Protein AF-A0A935JV28-F1 (afdb_monomer)

Radius of gyration: 28.36 Å; Cα contacts (8 Å, |Δi|>4): 33; chains: 1; bounding box: 77×38×74 Å

pLDDT: mean 74.98, std 13.59, range [43.31, 93.5]

Foldseek 3Di:
DDDDDPPPPPPDPDPDVVVLLVVLVVCVVLVPDPVNVVVVVVVVVVLVVCCVVVVVDPVSVCCCVVVVVVVVVVNVVSVVVVVVVVVVVVLVVVLVVLVVPPPNDCLVNPLVPDDPVSNVVVVVVVVVVVVVVVVVVVVPDDPPPDPPPDDD

Solvent-accessible surface area (backbone atoms only — not comparable to full-atom values): 9204 Å² total; per-residue (Å²): 137,82,81,82,78,78,77,80,77,76,80,71,81,74,81,61,68,62,66,60,57,49,49,34,57,46,49,55,57,45,66,72,32,73,69,42,52,53,50,53,52,50,53,52,51,54,53,56,67,47,29,72,81,56,70,67,33,70,70,64,54,45,54,54,55,54,48,51,49,54,52,50,56,52,44,52,56,36,50,50,54,51,50,53,55,51,52,57,54,47,52,58,52,49,39,50,48,48,70,69,41,88,84,58,63,73,79,67,65,49,64,90,77,53,54,73,71,58,52,49,54,51,52,52,54,51,51,54,50,53,51,50,54,53,52,45,47,73,73,68,50,86,85,70,89,65,82,79,75,85,74,131

Secondary structure (DSSP, 8-state):
--PPP------------HHHHHHHHHHHHHHTSHHHHHHHHHHHHHHHHHGGGGTT-HHHHHHHHHHHHHHHHHHHHHHHHHHHHHHHHHHHHHHHHHHHSTT--GGGGGTTTS-HHHHHHHHHHHHHHHHHHHHHHHTT------------

Structure (mmCIF, N/CA/C/O backbone):
data_AF-A0A935JV28-F1
#
_entry.id   AF-A0A935JV28-F1
#
loop_
_atom_site.group_PDB
_atom_site.id
_atom_site.type_symbol
_atom_site.label_atom_id
_atom_site.label_alt_id
_atom_site.label_comp_id
_atom_site.label_asym_id
_atom_site.label_entity_id
_atom_site.label_seq_id
_atom_site.pdbx_PDB_ins_code
_atom_site.Cartn_x
_atom_site.Cartn_y
_atom_site.Cartn_z
_atom_site.occupancy
_atom_site.B_iso_or_equiv
_atom_site.auth_seq_id
_atom_site.auth_comp_id
_atom_site.auth_asym_id
_atom_site.auth_atom_id
_atom_site.pdbx_PDB_model_num
ATOM 1 N N . MET A 1 1 ? -54.498 12.744 20.835 1.00 46.78 1 MET A N 1
ATOM 2 C CA . MET A 1 1 ? -53.100 13.148 21.092 1.00 46.78 1 MET A CA 1
ATOM 3 C C . MET A 1 1 ? -52.239 12.453 20.057 1.00 46.78 1 MET A C 1
ATOM 5 O O . MET A 1 1 ? -52.086 11.243 20.119 1.00 46.78 1 MET A O 1
ATOM 9 N N . THR A 1 2 ? -51.814 13.190 19.036 1.00 50.22 2 THR A N 1
ATOM 10 C CA . THR A 1 2 ? -51.092 12.654 17.875 1.00 50.22 2 THR A CA 1
ATOM 11 C C . THR A 1 2 ? -49.602 12.802 18.148 1.00 50.22 2 THR A C 1
ATOM 13 O O . THR A 1 2 ? -49.123 13.923 18.308 1.00 50.22 2 THR A O 1
ATOM 16 N N . PHE A 1 3 ? -48.884 11.686 18.266 1.00 56.56 3 PHE A N 1
ATOM 17 C CA . PHE A 1 3 ? -47.433 11.695 18.428 1.00 56.56 3 PHE A CA 1
ATOM 18 C C . PHE A 1 3 ? -46.779 12.318 17.182 1.00 56.56 3 PHE A C 1
ATOM 20 O O . PHE A 1 3 ? -47.147 11.945 16.063 1.00 56.56 3 PHE A O 1
ATOM 27 N N . PRO A 1 4 ? -45.840 13.268 17.330 1.00 57.94 4 PRO A N 1
ATOM 28 C CA . PRO A 1 4 ? -45.117 13.811 16.192 1.00 57.94 4 PRO A CA 1
ATOM 29 C C . PRO A 1 4 ? -44.240 12.716 15.573 1.00 57.94 4 PRO A C 1
ATOM 31 O O . PRO A 1 4 ? -43.462 12.056 16.258 1.00 57.94 4 PRO A O 1
ATOM 34 N N . ASN A 1 5 ? -44.402 12.519 14.265 1.00 63.59 5 ASN A N 1
ATOM 35 C CA . ASN A 1 5 ? -43.621 11.600 13.443 1.00 63.59 5 ASN A CA 1
ATOM 36 C C . ASN A 1 5 ? -42.128 11.993 13.514 1.00 63.59 5 ASN A C 1
ATOM 38 O O . ASN A 1 5 ? -41.800 13.110 13.099 1.00 63.59 5 ASN A O 1
ATOM 42 N N . PRO A 1 6 ? -41.224 11.145 14.045 1.00 59.38 6 PRO A N 1
ATOM 43 C CA . PRO A 1 6 ? -39.805 11.457 14.072 1.00 59.38 6 PRO A CA 1
ATOM 44 C C . PRO A 1 6 ? -39.315 11.503 12.628 1.00 59.38 6 PRO A C 1
ATOM 46 O O . PRO A 1 6 ? -39.283 10.498 11.923 1.00 59.38 6 PRO A O 1
ATOM 49 N N . SER A 1 7 ? -38.970 12.708 12.180 1.00 61.81 7 SER A N 1
ATOM 50 C CA . SER A 1 7 ? -38.412 12.980 10.863 1.00 61.81 7 SER A CA 1
ATOM 51 C C . SER A 1 7 ? -37.326 11.960 10.534 1.00 61.81 7 SER A C 1
ATOM 53 O O . SER A 1 7 ? -36.242 11.999 11.124 1.00 61.81 7 SER A O 1
ATOM 55 N N . ALA A 1 8 ? -37.615 11.063 9.591 1.00 58.38 8 ALA A N 1
ATOM 56 C CA . ALA A 1 8 ? -36.621 10.202 8.982 1.00 58.38 8 ALA A CA 1
ATOM 57 C C . ALA A 1 8 ? -35.547 11.118 8.384 1.00 58.38 8 ALA A C 1
ATOM 59 O O . ALA A 1 8 ? -35.760 11.749 7.345 1.00 58.38 8 ALA A O 1
ATOM 60 N N . ARG A 1 9 ? -34.415 11.275 9.083 1.00 60.44 9 ARG A N 1
ATOM 61 C CA . ARG A 1 9 ? -33.261 12.001 8.554 1.00 60.44 9 ARG A CA 1
ATOM 62 C C . ARG A 1 9 ? -32.836 11.263 7.296 1.00 60.44 9 ARG A C 1
ATOM 64 O O . ARG A 1 9 ? -32.241 10.193 7.367 1.00 60.44 9 ARG A O 1
ATOM 71 N N . SER A 1 10 ? -33.154 11.834 6.138 1.00 55.88 10 SER A N 1
ATOM 72 C CA . SER A 1 10 ? -32.601 11.383 4.871 1.00 55.88 10 SER A CA 1
ATOM 73 C C . SER A 1 10 ? -31.089 11.584 4.951 1.00 55.88 10 SER A C 1
ATOM 75 O O . SER A 1 10 ? -30.611 12.717 4.846 1.00 55.88 10 SER A O 1
ATOM 77 N N . ILE A 1 11 ? -30.340 10.509 5.185 1.00 61.16 11 ILE A N 1
ATOM 78 C CA . ILE A 1 11 ? -28.885 10.510 5.058 1.00 61.16 11 ILE A CA 1
ATOM 79 C C . ILE A 1 11 ? -28.614 10.822 3.587 1.00 61.16 11 IL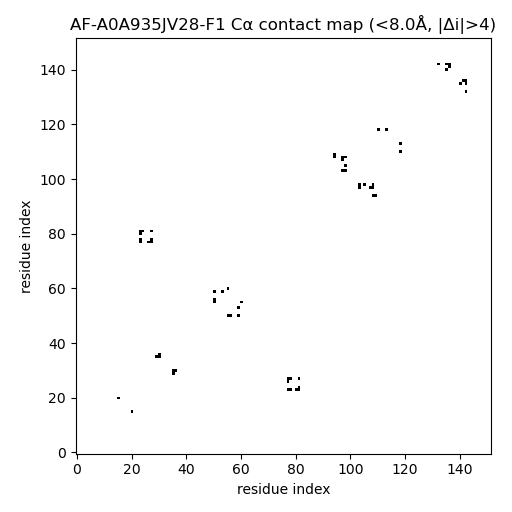E A C 1
ATOM 81 O O . ILE A 1 11 ? -28.775 9.972 2.712 1.00 61.16 11 ILE A O 1
ATOM 85 N N . ARG A 1 12 ? -28.307 12.086 3.283 1.00 58.12 12 ARG A N 1
ATOM 86 C CA . ARG A 1 12 ? -27.914 12.476 1.931 1.00 58.12 12 ARG A CA 1
ATOM 87 C C . ARG A 1 12 ? -26.525 11.888 1.708 1.00 58.12 12 ARG A C 1
ATOM 89 O O . ARG A 1 12 ? -25.619 12.263 2.451 1.00 58.12 12 ARG A O 1
ATOM 96 N N . PRO A 1 13 ? -26.326 10.995 0.724 1.00 57.91 13 PRO A N 1
ATOM 97 C CA . PRO A 1 13 ? -25.000 10.482 0.436 1.00 57.91 13 PRO A CA 1
ATOM 98 C C . PRO A 1 13 ? -24.124 11.666 0.028 1.00 57.91 13 PRO A C 1
ATOM 100 O O . PRO A 1 13 ? -24.348 12.297 -1.010 1.00 57.91 13 PRO A O 1
ATOM 103 N N . THR A 1 14 ? -23.154 12.015 0.870 1.00 57.38 14 THR A N 1
ATOM 104 C CA . THR A 1 14 ? -22.156 13.014 0.514 1.00 57.38 14 THR A CA 1
ATOM 105 C C . THR A 1 14 ? -21.343 12.419 -0.629 1.00 57.38 14 THR A C 1
ATOM 107 O O . THR A 1 14 ? -20.819 11.306 -0.561 1.00 57.38 14 THR A O 1
ATOM 110 N N . LYS A 1 15 ? -21.316 13.129 -1.757 1.00 51.47 15 LYS A N 1
ATOM 111 C CA . LYS A 1 15 ? -20.526 12.758 -2.931 1.00 51.47 15 LYS A CA 1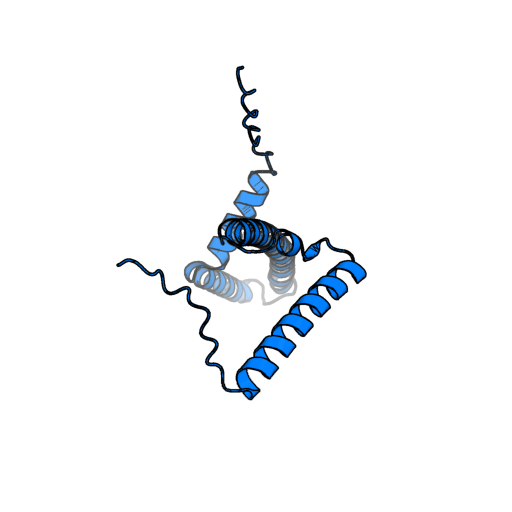
ATOM 112 C C . LYS A 1 15 ? -19.046 12.878 -2.545 1.00 51.47 15 LYS A C 1
ATOM 114 O O . LYS A 1 15 ? -18.418 13.901 -2.803 1.00 51.47 15 LYS A O 1
ATOM 119 N N . SER A 1 16 ? -18.467 11.850 -1.925 1.00 58.88 16 SER A N 1
ATOM 120 C CA . SER A 1 16 ? -17.008 11.718 -1.900 1.00 58.88 16 SER A CA 1
ATOM 121 C C . SER A 1 16 ? -16.535 11.688 -3.359 1.00 58.88 16 SER A C 1
ATOM 123 O O . SER A 1 16 ? -17.276 11.216 -4.229 1.00 58.88 16 SER A O 1
ATOM 125 N N . LYS A 1 17 ? -15.373 12.282 -3.672 1.00 61.06 17 LYS A N 1
ATOM 126 C CA . LYS A 1 17 ? -14.846 12.404 -5.047 1.00 61.06 17 LYS A CA 1
ATOM 127 C C . LYS A 1 17 ? -14.825 11.021 -5.718 1.00 61.06 17 LYS A C 1
ATOM 129 O O . LYS A 1 17 ? -13.877 10.253 -5.582 1.00 61.06 17 LYS A O 1
ATOM 134 N N . SER A 1 18 ? -15.905 10.715 -6.441 1.00 65.94 18 SER A N 1
ATOM 135 C CA . SER A 1 18 ? -16.293 9.357 -6.849 1.00 65.94 18 SER A CA 1
ATOM 136 C C . SER A 1 18 ? -15.224 8.661 -7.687 1.00 65.94 18 SER A C 1
ATOM 138 O O . SER A 1 18 ? -15.072 7.443 -7.616 1.00 65.94 18 SER A O 1
ATOM 140 N N . TRP A 1 19 ? -14.453 9.438 -8.446 1.00 76.81 19 TRP A N 1
ATOM 141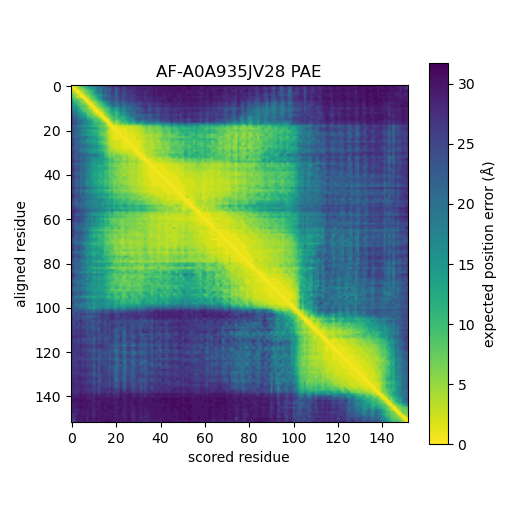 C CA . TRP A 1 19 ? -13.411 8.932 -9.327 1.00 76.81 19 TRP A CA 1
ATOM 142 C C . TRP A 1 19 ? -12.196 8.395 -8.558 1.00 76.81 19 TRP A C 1
ATOM 144 O O . TRP A 1 19 ? -11.722 7.314 -8.890 1.00 76.81 19 TRP A O 1
ATOM 154 N N . PHE A 1 20 ? -11.736 9.088 -7.509 1.00 74.25 20 PHE A N 1
ATOM 155 C CA . PHE A 1 20 ? -10.561 8.675 -6.735 1.00 74.25 20 PHE A CA 1
ATOM 156 C C . PHE A 1 20 ? -10.861 7.404 -5.944 1.00 74.25 20 PHE A C 1
ATOM 158 O O . PHE A 1 20 ? -10.105 6.443 -6.002 1.00 74.25 20 PHE A O 1
ATOM 165 N N . ASN A 1 21 ? -12.029 7.353 -5.299 1.00 72.81 21 ASN A N 1
ATOM 166 C CA . ASN A 1 21 ? -12.464 6.168 -4.563 1.00 72.81 21 ASN A CA 1
ATOM 167 C C . ASN A 1 21 ? -12.677 4.962 -5.503 1.00 72.81 21 ASN A C 1
ATOM 169 O O . ASN A 1 21 ? -12.282 3.839 -5.195 1.00 72.81 21 ASN A O 1
ATOM 173 N N . ARG A 1 22 ? -13.241 5.185 -6.702 1.00 75.50 22 ARG A N 1
ATOM 174 C CA . ARG A 1 22 ? -13.354 4.139 -7.735 1.00 75.50 22 ARG A CA 1
ATOM 175 C C . ARG A 1 22 ? -11.994 3.652 -8.222 1.00 75.50 22 ARG A C 1
ATOM 177 O O . ARG A 1 22 ? -11.828 2.444 -8.367 1.00 75.50 22 ARG A O 1
ATOM 184 N N . LEU A 1 23 ? -11.052 4.564 -8.461 1.00 77.50 23 LEU A N 1
ATOM 185 C CA . LEU A 1 23 ? -9.694 4.230 -8.879 1.00 77.50 23 LEU A CA 1
ATOM 186 C C . LEU A 1 23 ? -8.979 3.435 -7.787 1.00 77.50 23 LEU A C 1
ATOM 188 O O . LEU A 1 23 ? -8.495 2.351 -8.074 1.00 77.50 23 LEU A O 1
ATOM 192 N N . ALA A 1 24 ? -9.002 3.896 -6.535 1.00 75.00 24 ALA A N 1
ATOM 193 C CA . ALA A 1 24 ? -8.393 3.196 -5.407 1.00 75.00 24 ALA A CA 1
ATOM 194 C C . ALA A 1 24 ? -8.956 1.781 -5.230 1.00 75.00 24 ALA A C 1
ATOM 196 O O . ALA A 1 24 ? -8.198 0.815 -5.214 1.00 75.00 24 ALA A O 1
ATOM 197 N N . LYS A 1 25 ? -10.287 1.627 -5.225 1.00 75.19 25 LYS A N 1
ATOM 198 C CA . LYS A 1 25 ? -10.940 0.309 -5.132 1.00 75.19 25 LYS A CA 1
ATOM 199 C C . LYS A 1 25 ? -10.683 -0.581 -6.345 1.00 75.19 25 LYS A C 1
ATOM 201 O O . LYS A 1 25 ? -10.716 -1.806 -6.231 1.00 75.19 25 LYS A O 1
ATOM 206 N N . TRP A 1 26 ? -10.506 -0.011 -7.534 1.00 78.62 26 TRP A N 1
ATOM 207 C CA . TRP A 1 26 ? -10.143 -0.782 -8.720 1.00 78.62 26 TRP A CA 1
ATOM 208 C C . TRP A 1 26 ? -8.685 -1.232 -8.646 1.00 78.62 26 TRP A C 1
ATOM 210 O O . TRP A 1 26 ? -8.431 -2.424 -8.778 1.00 78.62 26 TRP A O 1
ATOM 220 N N . THR A 1 27 ? -7.759 -0.328 -8.327 1.00 75.94 27 THR A N 1
ATOM 221 C CA . THR A 1 27 ? -6.334 -0.635 -8.182 1.00 75.94 27 THR A CA 1
ATOM 222 C C . THR A 1 27 ? -6.085 -1.646 -7.070 1.00 75.94 27 THR A C 1
ATOM 224 O O . THR A 1 27 ? -5.386 -2.619 -7.315 1.00 75.94 27 THR A O 1
ATOM 227 N N . ALA A 1 28 ? -6.713 -1.505 -5.899 1.00 74.44 28 ALA A N 1
ATOM 228 C CA . ALA A 1 28 ? -6.590 -2.475 -4.808 1.00 74.44 28 ALA A CA 1
ATOM 229 C C . ALA A 1 28 ? -7.076 -3.874 -5.231 1.00 74.44 28 ALA A C 1
ATOM 231 O O . ALA A 1 28 ? -6.398 -4.875 -5.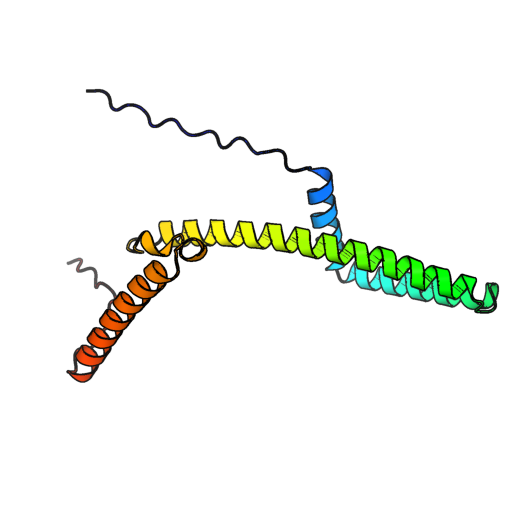004 1.00 74.44 28 ALA A O 1
ATOM 232 N N . ARG A 1 29 ? -8.218 -3.949 -5.931 1.00 76.06 29 ARG A N 1
ATOM 233 C CA . ARG A 1 29 ? -8.750 -5.219 -6.450 1.00 76.06 29 ARG A CA 1
ATOM 234 C C . ARG A 1 29 ? -7.893 -5.822 -7.552 1.00 76.06 29 ARG A C 1
ATOM 236 O O . ARG A 1 29 ? -7.808 -7.040 -7.634 1.00 76.06 29 ARG A O 1
ATOM 243 N N . VAL A 1 30 ? -7.317 -5.009 -8.433 1.00 77.50 30 VAL A N 1
ATOM 244 C CA . VAL A 1 30 ? -6.444 -5.501 -9.503 1.00 77.50 30 VAL A CA 1
ATOM 245 C C . VAL A 1 30 ? -5.120 -5.967 -8.911 1.00 77.50 30 VAL A C 1
ATOM 247 O O . VAL A 1 30 ? -4.726 -7.094 -9.180 1.00 77.50 30 VAL A O 1
ATOM 250 N N . ALA A 1 31 ? -4.491 -5.168 -8.049 1.00 76.94 31 ALA A N 1
ATOM 251 C CA . ALA A 1 31 ? -3.212 -5.487 -7.421 1.00 76.94 31 ALA A CA 1
ATOM 252 C C . ALA A 1 31 ? -3.255 -6.769 -6.571 1.00 76.94 31 ALA A C 1
ATOM 254 O O . ALA A 1 31 ? -2.277 -7.506 -6.545 1.00 76.94 31 ALA A O 1
ATOM 255 N N . GLY A 1 32 ? -4.390 -7.077 -5.931 1.00 71.38 32 GLY A N 1
ATOM 256 C CA . GLY A 1 32 ? -4.562 -8.309 -5.151 1.00 71.38 32 GLY A CA 1
ATOM 257 C C . GLY A 1 32 ? -4.811 -9.587 -5.967 1.00 71.38 32 GLY A C 1
ATOM 258 O O . GLY A 1 32 ? -4.903 -10.665 -5.385 1.00 71.38 32 GLY A O 1
ATOM 259 N N . ARG A 1 33 ? -4.964 -9.514 -7.300 1.00 82.69 33 ARG A N 1
ATOM 260 C CA . ARG A 1 33 ? -5.282 -10.692 -8.132 1.00 82.69 33 ARG A CA 1
ATOM 261 C C . ARG A 1 33 ? -4.016 -11.420 -8.600 1.00 82.69 33 ARG A C 1
ATOM 263 O O . ARG A 1 33 ? -3.112 -10.765 -9.117 1.00 82.69 33 ARG A O 1
ATOM 270 N N . PRO A 1 34 ? -3.997 -12.769 -8.606 1.00 78.38 34 PRO A N 1
ATOM 271 C CA . PRO A 1 34 ? -2.884 -13.551 -9.163 1.00 78.38 34 PRO A CA 1
ATOM 272 C C . PRO A 1 34 ? -2.536 -13.191 -10.618 1.00 78.38 34 PRO A C 1
ATOM 274 O O . PRO A 1 34 ? -1.374 -13.201 -11.014 1.00 78.38 34 PRO A O 1
ATOM 277 N N . SER A 1 35 ? -3.534 -12.799 -11.416 1.00 80.12 35 SER A N 1
ATOM 278 C CA . SER A 1 35 ? -3.333 -12.346 -12.798 1.00 80.12 35 SER A CA 1
ATOM 279 C C . SER A 1 35 ? -2.519 -11.050 -12.904 1.00 80.12 35 SER A C 1
ATOM 281 O O . SER A 1 35 ? -1.803 -10.864 -13.883 1.00 80.12 35 SER A O 1
ATOM 283 N N . ALA A 1 36 ? -2.610 -10.151 -11.918 1.00 84.69 36 ALA A N 1
ATOM 284 C CA . ALA A 1 36 ? -1.827 -8.917 -11.905 1.00 84.69 36 ALA A CA 1
ATOM 285 C C . ALA A 1 36 ? -0.357 -9.179 -11.568 1.00 84.69 36 ALA A C 1
ATOM 287 O O . ALA A 1 36 ? 0.517 -8.547 -12.153 1.00 84.69 36 ALA A O 1
ATOM 288 N N . PHE A 1 37 ? -0.080 -10.162 -10.706 1.00 82.56 37 PHE A N 1
ATOM 289 C CA . PHE A 1 37 ? 1.283 -10.635 -10.473 1.00 82.56 37 PHE A CA 1
ATOM 290 C C . PHE A 1 37 ? 1.903 -11.191 -11.762 1.00 82.56 37 PHE A C 1
ATOM 292 O O . PHE A 1 37 ? 3.005 -10.798 -12.134 1.00 82.56 37 PHE A O 1
ATOM 299 N N . GLY A 1 38 ? 1.162 -12.027 -12.499 1.00 89.75 38 GLY A N 1
ATOM 300 C CA . GLY A 1 38 ? 1.610 -12.530 -13.803 1.00 89.75 38 GLY A CA 1
ATOM 301 C C . GLY A 1 38 ? 1.913 -11.410 -14.806 1.00 89.75 38 GLY A C 1
ATOM 302 O O . GLY A 1 38 ? 2.945 -11.443 -15.474 1.00 89.75 38 GLY A O 1
ATOM 303 N N . LEU A 1 39 ? 1.062 -10.379 -14.867 1.00 88.19 39 LEU A N 1
ATOM 304 C CA . LEU A 1 39 ? 1.300 -9.195 -15.697 1.00 88.19 39 LEU A CA 1
ATOM 305 C C . LEU A 1 39 ? 2.557 -8.423 -15.260 1.00 88.19 39 LEU A C 1
ATOM 307 O O . LEU A 1 39 ? 3.344 -8.024 -16.112 1.00 88.19 39 LEU A O 1
ATOM 311 N N . ALA A 1 40 ? 2.772 -8.239 -13.954 1.00 86.81 40 ALA A N 1
ATOM 312 C CA . ALA A 1 40 ? 3.956 -7.561 -13.429 1.00 86.81 40 ALA A CA 1
ATOM 313 C C . ALA A 1 40 ? 5.248 -8.311 -13.792 1.00 86.81 40 ALA A C 1
ATOM 315 O O . ALA A 1 40 ? 6.208 -7.700 -14.259 1.00 86.81 40 ALA A O 1
ATOM 316 N N . VAL A 1 41 ? 5.250 -9.642 -13.664 1.00 91.62 41 VAL A N 1
ATOM 317 C CA . VAL A 1 41 ? 6.375 -10.488 -14.091 1.00 91.62 41 VAL A CA 1
ATOM 318 C C . VAL A 1 41 ? 6.613 -10.359 -15.595 1.00 91.62 41 VAL A C 1
ATOM 320 O O . VAL A 1 41 ? 7.753 -10.177 -16.014 1.00 91.62 41 VAL A O 1
ATOM 323 N N . ALA A 1 42 ? 5.559 -10.384 -16.415 1.00 92.75 42 ALA A N 1
ATOM 324 C CA . ALA A 1 42 ? 5.690 -10.201 -17.860 1.00 92.75 42 ALA A CA 1
ATOM 325 C C . ALA A 1 42 ? 6.302 -8.836 -18.223 1.00 92.75 42 ALA A C 1
ATOM 327 O O . ALA A 1 42 ? 7.176 -8.770 -19.084 1.00 92.75 42 ALA A O 1
ATOM 328 N N . VAL A 1 43 ? 5.905 -7.759 -17.536 1.00 91.12 43 VAL A N 1
ATOM 329 C CA . VAL A 1 43 ? 6.497 -6.422 -17.715 1.00 91.12 43 VAL A CA 1
ATOM 330 C C . VAL A 1 43 ? 7.991 -6.425 -17.379 1.00 91.12 43 VAL A C 1
ATOM 332 O O . VAL A 1 43 ? 8.784 -5.880 -18.147 1.00 91.12 43 VAL A O 1
ATOM 335 N N . ILE A 1 44 ? 8.392 -7.078 -16.283 1.00 91.69 44 ILE A N 1
ATOM 336 C CA . ILE A 1 44 ? 9.807 -7.216 -15.902 1.00 91.69 44 ILE A CA 1
ATOM 337 C C . ILE A 1 44 ? 10.584 -7.990 -16.973 1.00 91.69 44 ILE A C 1
ATOM 339 O O . ILE A 1 44 ? 11.665 -7.563 -17.368 1.00 91.69 44 ILE A O 1
ATOM 343 N N . LEU A 1 45 ? 10.031 -9.091 -17.491 1.00 93.50 45 LEU A N 1
ATOM 344 C CA . LEU A 1 45 ? 10.671 -9.879 -18.549 1.00 93.50 45 LEU A CA 1
ATOM 345 C C . LEU A 1 45 ? 10.854 -9.067 -19.836 1.00 93.50 45 LEU A C 1
ATOM 347 O O . LEU A 1 45 ? 11.939 -9.077 -20.412 1.00 93.50 45 LEU A O 1
ATOM 351 N N . VAL A 1 46 ? 9.831 -8.316 -20.258 1.00 92.69 46 VAL A N 1
ATOM 352 C CA . VAL A 1 46 ? 9.924 -7.422 -21.425 1.00 92.69 46 VAL A CA 1
ATOM 353 C C . VAL A 1 46 ? 11.009 -6.366 -21.216 1.00 92.69 46 VAL A C 1
ATOM 355 O O . VAL A 1 46 ? 11.798 -6.118 -22.125 1.00 92.69 46 VAL A O 1
ATOM 358 N N . TRP A 1 47 ? 11.095 -5.778 -20.022 1.00 91.56 47 TRP A N 1
ATOM 359 C CA . TRP A 1 47 ? 12.142 -4.810 -19.694 1.00 91.56 47 TRP A CA 1
ATOM 360 C C . TRP A 1 47 ? 13.553 -5.429 -19.703 1.00 91.56 47 TRP A C 1
ATOM 362 O O . TRP A 1 47 ? 14.492 -4.811 -20.203 1.00 91.56 47 TRP A O 1
ATOM 372 N N . ILE A 1 48 ? 13.720 -6.671 -19.237 1.00 91.62 48 ILE A N 1
ATOM 373 C CA . ILE A 1 48 ? 14.997 -7.398 -19.351 1.00 91.62 48 ILE A CA 1
ATOM 374 C C . ILE A 1 48 ? 15.360 -7.614 -20.824 1.00 91.62 48 ILE A C 1
ATOM 376 O O . ILE A 1 48 ? 16.499 -7.368 -21.218 1.00 91.62 48 ILE A O 1
ATOM 380 N N . CYS A 1 49 ? 14.396 -8.020 -21.656 1.00 92.62 49 CYS A N 1
ATOM 381 C CA . CYS A 1 49 ? 14.612 -8.234 -23.087 1.00 92.62 49 CYS A CA 1
ATOM 382 C C . CYS A 1 49 ? 14.971 -6.950 -23.849 1.00 92.62 49 CYS A C 1
ATOM 384 O O . CYS A 1 49 ? 15.650 -7.037 -24.871 1.00 92.62 49 CYS A O 1
ATOM 386 N N . THR A 1 50 ? 14.557 -5.768 -23.379 1.00 89.19 50 THR A N 1
ATOM 3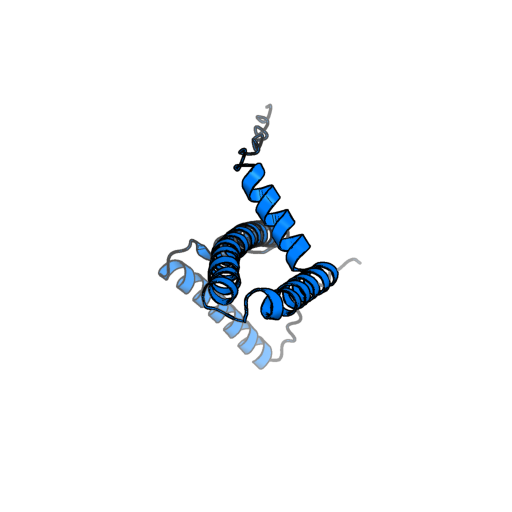87 C CA . THR A 1 50 ? 14.990 -4.494 -23.975 1.00 89.19 50 THR A CA 1
ATOM 388 C C . THR A 1 50 ? 16.406 -4.094 -23.551 1.00 89.19 50 THR A C 1
ATOM 390 O O . THR A 1 50 ? 17.058 -3.360 -24.288 1.00 89.19 50 THR A O 1
ATOM 393 N N . GLY A 1 51 ? 16.938 -4.626 -22.445 1.00 89.00 51 GLY A N 1
ATOM 394 C CA . GLY A 1 51 ? 18.285 -4.325 -21.935 1.00 89.00 51 GLY A CA 1
ATOM 395 C C . GLY A 1 51 ? 19.423 -4.469 -22.955 1.00 89.00 51 GLY A C 1
ATOM 396 O O . GLY A 1 51 ? 20.184 -3.513 -23.124 1.00 89.00 51 GLY A O 1
ATOM 397 N N . PRO A 1 52 ? 19.519 -5.587 -23.703 1.00 89.56 52 PRO A N 1
ATOM 398 C CA . PRO A 1 52 ? 20.524 -5.775 -24.749 1.00 89.56 52 PRO A CA 1
ATOM 399 C C . PRO A 1 52 ? 20.487 -4.718 -25.861 1.00 89.56 52 PRO A C 1
ATOM 401 O O . PRO A 1 52 ? 21.539 -4.332 -26.361 1.00 89.56 52 PRO A O 1
ATOM 404 N N . PHE A 1 53 ? 19.304 -4.208 -26.224 1.00 88.06 53 PHE A N 1
ATOM 405 C CA . PHE A 1 53 ? 19.168 -3.169 -27.256 1.00 88.06 53 PHE A CA 1
ATOM 406 C C . PHE A 1 53 ? 19.695 -1.805 -26.794 1.00 88.06 53 PHE A C 1
ATOM 408 O O . PHE A 1 53 ? 20.139 -1.009 -27.616 1.00 88.06 53 PHE A O 1
ATOM 415 N N . PHE A 1 54 ? 19.666 -1.545 -25.485 1.00 83.12 54 PHE A N 1
ATOM 416 C CA . PHE A 1 54 ? 20.151 -0.308 -24.865 1.00 83.12 54 PHE A CA 1
ATOM 417 C C . PHE A 1 54 ? 21.515 -0.477 -24.173 1.00 83.12 54 PHE A C 1
ATOM 419 O O . PHE A 1 54 ? 21.946 0.407 -23.432 1.00 83.12 54 PHE A O 1
ATOM 426 N N . GLY A 1 55 ? 22.189 -1.615 -24.378 1.00 85.56 55 GLY A N 1
ATOM 427 C CA . GLY A 1 55 ? 23.504 -1.899 -23.798 1.00 85.56 55 GLY A CA 1
ATOM 428 C C . GLY A 1 55 ? 23.534 -1.890 -22.267 1.00 85.56 55 GLY A C 1
ATOM 429 O O . GLY A 1 55 ? 24.580 -1.606 -21.694 1.00 85.56 55 GLY A O 1
ATOM 430 N N . PHE A 1 56 ? 22.398 -2.150 -21.604 1.00 83.94 56 PHE A N 1
ATOM 431 C CA . PHE A 1 56 ? 22.246 -2.060 -20.142 1.00 83.94 56 PHE A CA 1
ATOM 432 C C . PHE A 1 56 ? 22.675 -0.705 -19.533 1.00 83.94 56 PHE A C 1
ATOM 434 O O . PHE A 1 56 ? 23.055 -0.639 -18.362 1.00 83.94 56 PHE A O 1
ATOM 441 N N . GLY A 1 57 ? 22.605 0.379 -20.315 1.00 87.81 57 GLY A N 1
ATOM 442 C CA . GLY A 1 57 ? 23.059 1.708 -19.902 1.00 87.81 57 GLY A CA 1
ATOM 443 C C . GLY A 1 57 ? 22.156 2.413 -18.883 1.00 87.81 57 GLY A C 1
ATOM 444 O O . GLY A 1 57 ? 21.051 1.963 -18.565 1.00 87.81 57 GLY A O 1
ATOM 445 N N . ASP A 1 58 ? 22.609 3.576 -18.415 1.00 90.44 58 ASP A N 1
ATOM 446 C CA . ASP A 1 58 ? 21.970 4.335 -17.330 1.00 90.44 58 ASP A CA 1
ATOM 447 C C . ASP A 1 58 ? 20.502 4.681 -17.611 1.00 90.44 58 ASP A C 1
ATOM 449 O O . ASP A 1 58 ? 19.663 4.589 -16.720 1.00 90.44 58 ASP A O 1
ATOM 453 N N . THR A 1 59 ? 20.145 5.010 -18.856 1.00 87.44 59 THR A N 1
A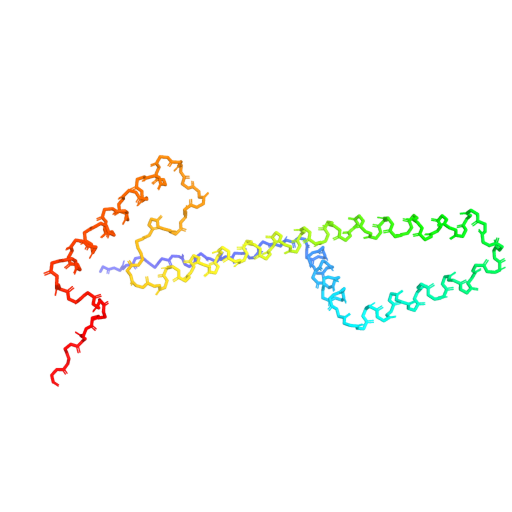TOM 454 C CA . THR A 1 59 ? 18.752 5.306 -19.238 1.00 87.44 59 THR A CA 1
ATOM 455 C C . THR A 1 59 ? 17.834 4.093 -19.075 1.00 87.44 59 THR A C 1
ATOM 457 O O . THR A 1 59 ? 16.692 4.239 -18.644 1.00 87.44 59 THR A O 1
ATOM 460 N N . TRP A 1 60 ? 18.321 2.887 -19.377 1.00 90.69 60 TRP A N 1
ATOM 461 C CA . TRP A 1 60 ? 17.539 1.655 -19.256 1.00 90.69 60 TRP A CA 1
ATOM 462 C C . TRP A 1 60 ? 17.249 1.310 -17.786 1.00 90.69 60 TRP A C 1
ATOM 464 O O . TRP A 1 60 ? 16.120 0.938 -17.449 1.00 90.69 60 TRP A O 1
ATOM 474 N N . GLN A 1 61 ? 18.231 1.518 -16.903 1.00 89.94 61 GLN A N 1
ATOM 475 C CA . GLN A 1 61 ? 18.071 1.359 -15.453 1.00 89.94 61 GLN A CA 1
ATOM 476 C C . GLN A 1 61 ? 17.202 2.471 -14.846 1.00 89.94 61 GLN A C 1
ATOM 478 O O . GLN A 1 61 ? 16.342 2.206 -14.004 1.00 89.94 61 GLN A O 1
ATOM 483 N N . LEU A 1 62 ? 17.385 3.715 -15.299 1.00 90.00 62 LEU A N 1
ATOM 484 C CA . LEU A 1 62 ? 16.633 4.877 -14.827 1.00 90.00 62 LEU A CA 1
ATOM 485 C C . LEU A 1 62 ? 15.131 4.693 -15.048 1.00 90.00 62 LEU A C 1
ATOM 487 O O . LEU A 1 62 ? 14.348 4.947 -14.138 1.00 90.00 62 LEU A O 1
ATOM 491 N N . VAL A 1 63 ? 14.721 4.199 -16.219 1.00 88.50 63 VAL A N 1
ATOM 492 C CA . VAL A 1 63 ? 13.300 4.009 -16.545 1.00 88.50 63 VAL A CA 1
ATOM 493 C C . VAL A 1 63 ? 12.600 3.102 -15.531 1.00 88.50 63 VAL A C 1
ATOM 495 O O . VAL A 1 63 ? 11.520 3.459 -15.053 1.00 88.50 63 VAL A O 1
ATOM 498 N N . ILE A 1 64 ? 13.201 1.968 -15.149 1.00 89.38 64 ILE A N 1
ATOM 499 C CA . ILE A 1 64 ? 12.552 1.066 -14.188 1.00 89.38 64 ILE A CA 1
ATOM 500 C C . ILE A 1 64 ? 12.618 1.597 -12.758 1.00 89.38 64 ILE A C 1
ATOM 502 O O . ILE A 1 64 ? 11.630 1.482 -12.031 1.00 89.38 64 ILE A O 1
ATOM 506 N N . ASN A 1 65 ? 13.732 2.221 -12.365 1.00 90.25 65 ASN A N 1
ATOM 507 C CA . ASN A 1 65 ? 13.884 2.781 -11.024 1.00 90.25 65 ASN A CA 1
ATOM 508 C C . ASN A 1 65 ? 12.909 3.940 -10.803 1.00 90.25 65 ASN A C 1
ATOM 510 O O . ASN A 1 65 ? 12.161 3.951 -9.823 1.00 90.25 65 ASN A O 1
ATOM 514 N N . THR A 1 66 ? 12.856 4.891 -11.736 1.00 92.69 66 THR A N 1
ATOM 515 C CA . THR A 1 66 ? 11.946 6.038 -11.665 1.00 92.69 66 THR A CA 1
ATOM 516 C C . THR A 1 66 ? 10.490 5.591 -11.782 1.00 92.69 66 THR A C 1
ATOM 518 O O . THR A 1 66 ? 9.658 6.015 -10.980 1.00 92.69 66 THR A O 1
ATOM 521 N N . GLY A 1 67 ? 10.175 4.690 -12.719 1.00 90.31 67 GLY A N 1
ATOM 522 C CA . GLY A 1 67 ? 8.818 4.173 -12.901 1.00 90.31 67 GLY A CA 1
ATOM 523 C C . GLY A 1 67 ? 8.300 3.438 -11.664 1.00 90.31 67 GLY A C 1
ATOM 524 O O . GLY A 1 67 ? 7.221 3.752 -11.159 1.00 90.31 67 GLY A O 1
ATOM 525 N N . THR A 1 68 ? 9.094 2.515 -11.121 1.00 90.69 68 THR A N 1
ATOM 526 C CA . THR A 1 68 ? 8.716 1.743 -9.928 1.00 90.69 68 THR A CA 1
ATOM 527 C C . THR A 1 68 ? 8.591 2.636 -8.701 1.00 90.69 68 THR A C 1
ATOM 529 O O . THR A 1 68 ? 7.682 2.433 -7.899 1.00 90.69 68 THR A O 1
ATOM 532 N N . THR A 1 69 ? 9.433 3.665 -8.571 1.00 92.12 69 THR A N 1
ATOM 533 C CA . THR A 1 69 ? 9.340 4.635 -7.469 1.00 92.12 69 THR A CA 1
ATOM 534 C C . THR A 1 69 ? 8.026 5.412 -7.522 1.00 92.12 69 THR A C 1
ATOM 536 O O . THR A 1 69 ? 7.329 5.496 -6.513 1.00 92.12 69 THR A O 1
ATOM 539 N N . ILE A 1 70 ? 7.634 5.922 -8.697 1.00 91.38 70 ILE A N 1
ATOM 540 C CA . ILE A 1 70 ? 6.353 6.628 -8.875 1.00 91.38 70 ILE A CA 1
ATOM 541 C C . ILE A 1 70 ? 5.178 5.695 -8.565 1.00 91.38 70 ILE A C 1
ATOM 543 O O . ILE A 1 70 ? 4.279 6.068 -7.812 1.00 91.38 70 ILE A O 1
ATOM 547 N N . VAL A 1 71 ? 5.186 4.474 -9.112 1.00 87.69 71 VAL A N 1
ATOM 548 C CA . VAL A 1 71 ? 4.120 3.489 -8.872 1.00 87.69 71 VAL A CA 1
ATOM 549 C C . VAL A 1 71 ? 4.029 3.137 -7.392 1.00 87.69 71 VAL A C 1
ATOM 551 O O . VAL A 1 71 ? 2.934 3.143 -6.842 1.00 87.69 71 VAL A O 1
ATOM 554 N N . THR A 1 72 ? 5.160 2.887 -6.733 1.00 90.25 72 THR A N 1
ATOM 555 C CA . THR A 1 72 ? 5.215 2.585 -5.297 1.00 90.25 72 THR A CA 1
ATOM 556 C C . THR A 1 72 ? 4.684 3.750 -4.469 1.00 90.25 72 THR A C 1
ATOM 558 O O . THR A 1 72 ? 3.848 3.540 -3.594 1.00 90.25 72 THR A O 1
ATOM 561 N N . PHE A 1 73 ? 5.102 4.982 -4.767 1.00 90.06 73 PHE A N 1
ATOM 562 C CA . PHE A 1 73 ? 4.616 6.172 -4.072 1.00 90.06 73 PHE A CA 1
ATOM 563 C C . PHE A 1 73 ? 3.094 6.301 -4.194 1.00 90.06 73 PHE A C 1
ATOM 565 O O . PHE A 1 73 ? 2.400 6.427 -3.188 1.00 90.06 73 PHE A O 1
ATOM 572 N N . LEU A 1 74 ? 2.553 6.172 -5.410 1.00 86.06 74 LEU A N 1
ATOM 573 C CA . LEU A 1 74 ? 1.107 6.173 -5.636 1.00 86.06 74 LEU A CA 1
ATOM 574 C C . LEU A 1 74 ? 0.412 5.013 -4.912 1.00 86.06 74 LEU A C 1
ATOM 576 O O . LEU A 1 74 ? -0.639 5.213 -4.308 1.00 86.06 74 LEU A O 1
ATOM 580 N N . MET A 1 75 ? 0.997 3.816 -4.936 1.00 85.19 75 MET A N 1
ATOM 581 C CA . MET A 1 75 ? 0.465 2.630 -4.269 1.00 85.19 75 MET A CA 1
ATOM 582 C C . MET A 1 75 ? 0.325 2.855 -2.762 1.00 85.19 75 MET A C 1
ATOM 584 O O . MET A 1 75 ? -0.709 2.500 -2.207 1.00 85.19 75 MET A O 1
ATOM 588 N N . VAL A 1 76 ? 1.302 3.496 -2.112 1.00 87.75 76 VAL A N 1
ATOM 589 C CA . VAL A 1 76 ? 1.229 3.845 -0.683 1.00 87.75 76 VAL A CA 1
ATOM 590 C C . VAL A 1 76 ? 0.007 4.723 -0.399 1.00 87.75 76 VAL A C 1
ATOM 592 O O . VAL A 1 76 ? -0.778 4.387 0.485 1.00 87.75 76 VAL A O 1
ATOM 595 N N . PHE A 1 77 ? -0.233 5.778 -1.185 1.00 82.94 77 PHE A N 1
ATOM 596 C CA . PHE A 1 77 ? -1.440 6.607 -1.031 1.00 82.94 77 PHE A CA 1
ATOM 597 C C . PHE A 1 77 ? -2.734 5.829 -1.284 1.00 82.94 77 PHE A C 1
ATOM 599 O O . PHE A 1 77 ? -3.725 6.022 -0.579 1.00 82.94 77 PHE A O 1
ATOM 606 N N . LEU A 1 78 ? -2.751 4.948 -2.288 1.00 79.44 78 LEU A N 1
ATOM 607 C CA . LEU A 1 78 ? -3.930 4.140 -2.604 1.00 79.44 78 LEU A CA 1
ATOM 608 C C . LEU A 1 78 ? -4.239 3.118 -1.506 1.00 79.44 78 LEU A C 1
ATOM 610 O O . LEU A 1 78 ? -5.410 2.930 -1.164 1.00 79.44 78 LEU A O 1
ATOM 614 N N . ILE A 1 79 ? -3.207 2.490 -0.941 1.00 82.50 79 ILE A N 1
ATOM 615 C CA . ILE A 1 79 ? -3.318 1.590 0.206 1.00 82.50 79 ILE A CA 1
ATOM 616 C C . ILE A 1 79 ? -3.849 2.370 1.407 1.00 82.50 79 ILE A C 1
ATOM 618 O O . ILE A 1 79 ? -4.861 1.962 1.963 1.00 82.50 79 ILE A O 1
ATOM 622 N N . GLN A 1 80 ? -3.251 3.516 1.747 1.00 77.12 80 GLN A N 1
ATOM 623 C CA . GLN A 1 80 ? -3.696 4.348 2.870 1.00 77.12 80 GLN A CA 1
ATOM 624 C C . GLN A 1 80 ? -5.153 4.801 2.715 1.00 77.12 80 GLN A C 1
ATOM 626 O O . GLN A 1 80 ? -5.926 4.702 3.661 1.00 77.12 80 GLN A O 1
ATOM 631 N N . ASN A 1 81 ? -5.576 5.227 1.519 1.00 76.62 81 ASN A N 1
ATOM 632 C CA . ASN A 1 81 ? -6.971 5.607 1.282 1.00 76.62 81 ASN A CA 1
ATOM 633 C C . ASN A 1 81 ? -7.934 4.418 1.414 1.00 76.62 81 ASN A C 1
ATOM 635 O O . ASN A 1 81 ? -9.041 4.574 1.925 1.00 76.62 81 ASN A O 1
ATOM 639 N N . THR A 1 82 ? -7.542 3.244 0.915 1.00 74.12 82 THR A N 1
ATOM 640 C CA . THR A 1 82 ? -8.377 2.038 1.021 1.00 74.12 82 THR A CA 1
ATOM 641 C C . THR A 1 82 ? -8.482 1.594 2.478 1.00 74.12 82 THR A C 1
ATOM 643 O O . THR A 1 82 ? -9.586 1.355 2.952 1.00 74.12 82 THR A O 1
ATOM 646 N N . GLN A 1 83 ? -7.362 1.596 3.206 1.00 77.00 83 GLN A N 1
ATOM 647 C CA . GLN A 1 83 ? -7.317 1.284 4.633 1.00 77.00 83 GLN A CA 1
ATOM 648 C C . GLN A 1 83 ? -8.154 2.266 5.459 1.00 77.00 83 GLN A C 1
ATOM 650 O O . GLN A 1 83 ? -8.944 1.817 6.275 1.00 77.00 83 GLN A O 1
ATOM 655 N N . ASN A 1 84 ? -8.061 3.578 5.214 1.00 74.81 84 ASN A N 1
ATOM 656 C CA . ASN A 1 84 ? -8.850 4.569 5.954 1.00 74.81 84 ASN A CA 1
ATOM 657 C C . ASN A 1 84 ? -10.364 4.349 5.784 1.00 74.81 84 ASN A C 1
ATOM 659 O O . ASN A 1 84 ? -11.111 4.382 6.755 1.00 74.81 84 ASN A O 1
ATOM 663 N N . LEU A 1 85 ? -10.811 4.066 4.555 1.00 78.81 85 LEU A N 1
ATOM 664 C CA . LEU A 1 85 ? -12.221 3.781 4.270 1.00 78.81 85 LEU A CA 1
ATOM 665 C C . LEU A 1 85 ? -12.701 2.462 4.889 1.00 78.81 85 LEU A C 1
ATOM 667 O O . LEU A 1 85 ? -13.847 2.379 5.329 1.00 78.81 85 LEU A O 1
ATOM 671 N N . ASP A 1 86 ? -11.858 1.429 4.884 1.00 80.44 86 ASP A N 1
ATOM 672 C CA . ASP A 1 86 ? -12.203 0.136 5.473 1.00 80.44 86 ASP A CA 1
ATOM 673 C C . ASP A 1 86 ? -12.246 0.221 7.009 1.00 80.44 86 ASP A C 1
ATOM 675 O O . ASP A 1 86 ? -13.150 -0.357 7.612 1.00 80.44 86 ASP A O 1
ATOM 679 N N . SER A 1 87 ? -11.354 0.997 7.637 1.00 82.75 87 SER A N 1
ATOM 680 C CA . SER A 1 87 ? -11.364 1.263 9.084 1.00 82.75 87 SER A CA 1
ATOM 681 C C . SER A 1 87 ? -12.630 1.998 9.535 1.00 82.75 87 SER A C 1
ATOM 683 O O . SER A 1 87 ? -13.308 1.525 10.446 1.00 82.75 87 SER A O 1
ATOM 685 N N . GLU A 1 88 ? -13.013 3.087 8.856 1.00 82.50 88 GLU A N 1
ATOM 686 C CA . GLU A 1 88 ? -14.263 3.814 9.150 1.00 82.50 88 GLU A CA 1
ATOM 687 C C . GLU A 1 88 ? -15.493 2.896 9.014 1.00 82.50 88 GLU A C 1
ATOM 689 O O . GLU A 1 88 ? -16.405 2.909 9.840 1.00 82.50 88 GLU A O 1
ATOM 694 N N . ALA A 1 89 ? -15.526 2.046 7.980 1.00 81.69 89 ALA A N 1
ATOM 695 C CA . ALA A 1 89 ? -16.628 1.109 7.779 1.00 81.69 89 ALA A CA 1
ATOM 696 C C . ALA A 1 89 ? -16.678 -0.000 8.843 1.00 81.69 89 ALA A C 1
ATOM 698 O O . ALA A 1 89 ? -17.759 -0.522 9.126 1.00 81.69 89 ALA A O 1
ATOM 699 N N . MET A 1 90 ? -15.529 -0.396 9.395 1.00 86.06 90 MET A N 1
ATOM 700 C CA . MET A 1 90 ? -15.446 -1.371 10.482 1.00 86.06 90 MET A CA 1
ATOM 701 C C . MET A 1 90 ? -16.015 -0.807 11.784 1.00 86.06 90 MET A C 1
ATOM 703 O O . MET A 1 90 ? -16.829 -1.493 12.397 1.00 86.06 90 MET A O 1
ATOM 707 N N . GLN A 1 91 ? -15.665 0.430 12.151 1.00 83.50 91 GLN A N 1
ATOM 708 C CA . GLN A 1 91 ? -16.214 1.115 13.332 1.00 83.50 91 GLN A CA 1
ATOM 709 C C . GLN A 1 91 ? -17.746 1.162 13.283 1.00 83.50 91 GLN A C 1
ATOM 711 O O . GLN A 1 91 ? -18.406 0.595 14.144 1.00 83.50 91 GLN A O 1
ATOM 716 N N . VAL A 1 92 ? -18.327 1.664 12.186 1.00 84.19 92 VAL A N 1
ATOM 717 C CA . VAL A 1 92 ? -19.795 1.748 12.033 1.00 84.19 92 VAL A CA 1
ATOM 718 C C . VAL A 1 92 ? -20.484 0.381 12.149 1.00 84.19 92 VAL A C 1
ATOM 720 O O . VAL A 1 92 ? -21.588 0.270 12.684 1.00 84.19 92 VAL A O 1
ATOM 723 N N . LYS A 1 93 ? -19.862 -0.684 11.628 1.00 83.88 93 LYS A N 1
ATOM 724 C CA . LYS A 1 93 ? -20.403 -2.047 11.754 1.00 83.88 93 LYS A CA 1
ATOM 725 C C . LYS A 1 93 ? -20.329 -2.571 13.187 1.00 83.88 93 LYS A C 1
ATOM 727 O O . LYS A 1 93 ? -21.232 -3.301 13.589 1.00 83.88 93 LYS A O 1
ATOM 732 N N . LEU A 1 94 ? -19.264 -2.245 13.921 1.00 85.19 94 LEU A N 1
ATOM 733 C CA . LEU A 1 94 ? -19.114 -2.603 15.330 1.00 85.19 94 LEU A CA 1
ATOM 734 C C . LEU A 1 94 ? -20.135 -1.855 16.187 1.00 85.19 94 LEU A C 1
ATOM 736 O O . LEU A 1 94 ? -20.808 -2.498 16.986 1.00 85.19 94 LEU A O 1
ATOM 740 N N . ASP A 1 95 ? -20.334 -0.559 15.949 1.00 83.50 95 ASP A N 1
ATOM 741 C CA . ASP A 1 95 ? -21.332 0.247 16.656 1.00 83.50 95 ASP A CA 1
ATOM 742 C C . ASP A 1 95 ? -22.736 -0.337 16.481 1.00 83.50 95 ASP A C 1
ATOM 744 O O . ASP A 1 95 ? -23.472 -0.518 17.449 1.00 83.50 95 ASP A O 1
ATOM 748 N N . GLU A 1 96 ? -23.106 -0.720 15.254 1.00 85.19 96 GLU A N 1
ATOM 749 C CA . GLU A 1 96 ? -24.409 -1.343 15.009 1.00 85.19 96 GLU A CA 1
ATOM 750 C C . GLU A 1 96 ? -24.535 -2.714 15.691 1.00 85.19 96 GLU A C 1
ATOM 752 O O . GLU A 1 96 ? -25.607 -3.047 16.196 1.00 85.19 96 GLU A O 1
ATOM 757 N N . LEU A 1 97 ? -23.455 -3.500 15.757 1.00 83.19 97 LEU A N 1
ATOM 758 C CA . LEU A 1 97 ? -23.453 -4.784 16.459 1.00 83.19 97 LEU A CA 1
ATOM 759 C C . LEU A 1 97 ? -23.602 -4.598 17.975 1.00 83.19 97 LEU A C 1
ATOM 761 O O . LEU A 1 97 ? -24.409 -5.293 18.584 1.00 83.19 97 LEU A O 1
ATOM 765 N N . ILE A 1 98 ? -22.888 -3.644 18.580 1.00 79.56 98 ILE A N 1
ATOM 766 C CA . ILE A 1 98 ? -23.031 -3.313 20.006 1.00 79.56 98 ILE A CA 1
ATOM 767 C C . ILE A 1 98 ? -24.458 -2.821 20.279 1.00 79.56 98 ILE A C 1
ATOM 769 O O . ILE A 1 98 ? -25.064 -3.230 21.264 1.00 79.56 98 ILE A O 1
ATOM 773 N N . ARG A 1 99 ? -25.035 -2.017 19.378 1.00 77.12 99 ARG A N 1
ATOM 774 C CA . ARG A 1 99 ? -26.420 -1.537 19.490 1.00 77.12 99 ARG A CA 1
ATOM 775 C C . ARG A 1 99 ? -27.465 -2.649 19.357 1.00 77.12 99 ARG A C 1
ATOM 777 O O . ARG A 1 99 ? -28.521 -2.557 19.975 1.00 77.12 99 ARG A O 1
ATOM 784 N N . ALA A 1 100 ? -27.201 -3.664 18.534 1.00 77.25 100 ALA A N 1
ATOM 785 C CA . ALA A 1 100 ? -28.098 -4.798 18.310 1.00 77.25 100 ALA A CA 1
ATOM 786 C C . ALA A 1 100 ? -27.990 -5.887 19.394 1.00 77.25 100 ALA A C 1
ATOM 788 O O . ALA A 1 100 ? -28.896 -6.712 19.521 1.00 77.25 100 ALA A O 1
ATOM 789 N N . VAL A 1 101 ? -26.902 -5.905 20.172 1.00 75.56 101 VAL A N 1
ATOM 790 C CA . VAL A 1 101 ? -26.750 -6.781 21.337 1.00 75.56 101 VAL A CA 1
ATOM 791 C C . VAL A 1 101 ? -27.519 -6.180 22.516 1.00 75.56 101 VAL A C 1
ATOM 793 O O . VAL A 1 101 ? -27.078 -5.233 23.168 1.00 75.56 101 VAL A O 1
ATOM 796 N N . ASP A 1 102 ? -28.689 -6.756 22.786 1.00 46.12 102 ASP A N 1
ATOM 797 C CA . ASP A 1 102 ? -29.564 -6.375 23.895 1.00 46.12 102 ASP A CA 1
ATOM 798 C C . ASP A 1 102 ? -28.818 -6.539 25.237 1.00 46.12 102 ASP A C 1
ATOM 800 O O . ASP A 1 102 ? -28.388 -7.636 25.600 1.00 46.12 102 ASP A O 1
ATOM 804 N N . GLY A 1 103 ? -28.594 -5.426 25.943 1.00 53.56 103 GLY A N 1
ATOM 805 C CA . GLY A 1 103 ? -27.863 -5.382 27.218 1.00 53.56 103 GLY A CA 1
ATOM 806 C C . GLY A 1 103 ? -26.422 -4.849 27.171 1.00 53.56 103 GLY A C 1
ATOM 807 O O . GLY A 1 103 ? -25.813 -4.694 28.234 1.00 53.56 103 GLY A O 1
ATOM 808 N N . ALA A 1 104 ? -25.869 -4.498 26.003 1.00 49.16 104 ALA A N 1
ATOM 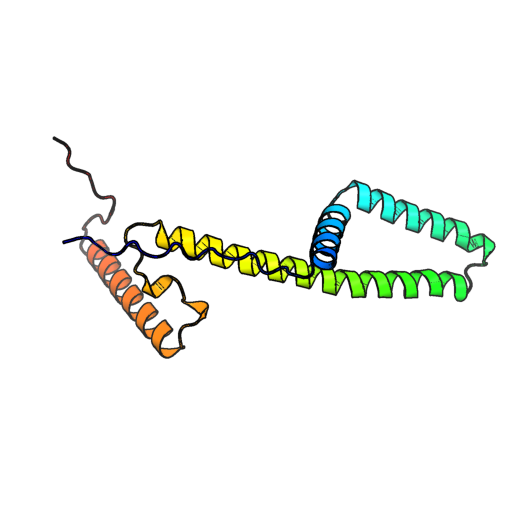809 C CA . ALA A 1 104 ? -24.617 -3.743 25.953 1.00 49.16 104 ALA A CA 1
ATOM 810 C C . ALA A 1 104 ? -24.864 -2.305 26.446 1.00 49.16 104 ALA A C 1
ATOM 812 O O . ALA A 1 104 ? -25.618 -1.539 25.851 1.00 49.16 104 ALA A O 1
ATOM 813 N N . HIS A 1 105 ? -24.266 -1.929 27.579 1.00 51.12 105 HIS A N 1
ATOM 814 C CA . HIS A 1 105 ? -24.348 -0.560 28.094 1.00 51.12 105 HIS A CA 1
ATOM 815 C C . HIS A 1 105 ? -23.855 0.413 27.005 1.00 51.12 105 HIS A C 1
ATOM 817 O O . HIS A 1 105 ? -22.686 0.338 26.637 1.00 51.12 105 HIS A O 1
ATOM 823 N N . ASN A 1 106 ? -24.711 1.341 26.544 1.00 55.53 106 ASN A N 1
ATOM 824 C CA . ASN A 1 106 ? -24.413 2.382 25.534 1.00 55.53 106 ASN A CA 1
ATOM 825 C C . ASN A 1 106 ? -23.059 3.095 25.721 1.00 55.53 106 ASN A C 1
ATOM 827 O O . ASN A 1 106 ? -22.500 3.613 24.765 1.00 55.53 106 ASN A O 1
ATOM 831 N N . VAL A 1 107 ? -22.530 3.107 26.944 1.00 57.19 107 VAL A N 1
ATOM 832 C CA . VAL A 1 107 ? -21.194 3.596 27.307 1.00 57.19 107 VAL A CA 1
ATOM 833 C C . VAL A 1 107 ? -20.044 2.926 26.532 1.00 57.19 107 VAL A C 1
ATOM 835 O O . VAL A 1 107 ? -19.007 3.549 26.349 1.00 57.19 107 VAL A O 1
ATOM 838 N N . LEU A 1 108 ? -20.196 1.684 26.059 1.00 59.78 108 LEU A N 1
ATOM 839 C CA . LEU A 1 108 ? -19.160 1.000 25.269 1.00 59.78 108 LEU A CA 1
ATOM 840 C C . LEU A 1 108 ? -19.160 1.390 23.782 1.00 59.78 108 LEU A C 1
ATOM 842 O O . LEU A 1 108 ? -18.221 1.044 23.072 1.00 59.78 108 LEU A O 1
ATOM 846 N N . LEU A 1 109 ? -20.210 2.066 23.306 1.00 59.09 109 LEU A N 1
ATOM 847 C CA . LEU A 1 109 ? -20.446 2.327 21.882 1.00 59.09 109 LEU A CA 1
ATOM 848 C C . LEU A 1 109 ? -19.595 3.479 21.319 1.00 59.09 109 LEU A C 1
ATOM 850 O O . LEU A 1 109 ? -19.773 3.849 20.169 1.00 59.09 109 LEU A O 1
ATOM 854 N N . ASP A 1 110 ? -18.705 4.065 22.124 1.00 65.44 110 ASP A N 1
ATOM 855 C CA . ASP A 1 110 ? -17.836 5.164 21.689 1.00 65.44 110 ASP A CA 1
ATOM 856 C C . ASP A 1 110 ? -16.532 5.250 22.503 1.00 65.44 110 ASP A C 1
ATOM 858 O O . ASP A 1 110 ? -16.023 6.329 22.798 1.00 65.44 110 ASP A O 1
ATOM 862 N N . LEU A 1 111 ? -15.986 4.097 22.918 1.00 67.88 111 LEU A N 1
ATOM 863 C CA . LEU A 1 111 ? -14.782 4.047 23.764 1.00 67.88 111 LEU A CA 1
ATOM 864 C C . LEU A 1 111 ? -13.576 4.794 23.170 1.00 67.88 111 LEU A C 1
ATOM 866 O O . LEU A 1 111 ? -12.694 5.209 23.913 1.00 67.88 111 LEU A O 1
ATOM 870 N N . GLU A 1 112 ? -13.525 4.943 21.846 1.00 66.06 112 GLU A N 1
ATOM 871 C CA . GLU A 1 112 ? -12.427 5.597 21.126 1.00 66.06 112 GLU A CA 1
ATOM 872 C C . GLU A 1 112 ? -12.451 7.130 21.242 1.00 66.06 112 GLU A C 1
ATOM 874 O O . GLU A 1 112 ? -11.431 7.769 20.984 1.00 66.06 112 GLU A O 1
ATOM 879 N N . GLN A 1 113 ? -13.588 7.718 21.630 1.00 66.81 113 GLN A N 1
ATOM 880 C CA . GLN A 1 113 ? -13.761 9.166 21.800 1.00 66.81 113 GLN A CA 1
ATOM 881 C C . GLN A 1 113 ? -13.793 9.609 23.270 1.00 66.81 113 GLN A C 1
ATOM 883 O O . GLN A 1 113 ? -13.798 10.811 23.531 1.00 66.81 113 GLN A O 1
ATOM 888 N N . LEU A 1 114 ? -13.822 8.667 24.219 1.00 73.88 114 LEU A N 1
ATOM 889 C CA . LEU A 1 114 ? -13.848 8.970 25.650 1.00 73.88 114 LEU A CA 1
ATOM 890 C C . LEU A 1 114 ? -12.513 9.537 26.135 1.00 73.88 114 LEU A C 1
ATOM 892 O O . LEU A 1 114 ? -11.439 9.140 25.673 1.00 73.88 114 LEU A O 1
ATOM 896 N N . GLU A 1 115 ? -12.584 10.432 27.117 1.00 74.69 115 GLU A N 1
ATOM 897 C CA . GLU A 1 115 ? -11.393 10.901 27.820 1.00 74.69 115 GLU A CA 1
ATOM 898 C C . GLU A 1 115 ? -10.790 9.775 28.683 1.00 74.69 115 GLU A C 1
ATOM 900 O O . GLU A 1 115 ? -11.464 8.818 29.078 1.00 74.69 115 GLU A O 1
ATOM 905 N N . GLU A 1 116 ? -9.492 9.874 28.977 1.00 76.06 116 GLU A N 1
ATOM 906 C CA . GLU A 1 116 ? -8.733 8.821 29.672 1.00 76.06 116 GLU A CA 1
ATOM 907 C C . GLU A 1 116 ? -9.331 8.486 31.053 1.00 76.06 116 GLU A C 1
ATOM 909 O O . GLU A 1 116 ? -9.473 7.312 31.404 1.00 76.06 116 GLU A O 1
ATOM 914 N N . ASP A 1 117 ? -9.802 9.506 31.777 1.00 76.81 117 ASP A N 1
ATOM 915 C CA . ASP A 1 117 ? -10.462 9.361 33.079 1.00 76.81 117 ASP A CA 1
ATOM 916 C C . ASP A 1 117 ? -11.790 8.582 32.984 1.00 76.81 117 ASP A C 1
ATOM 918 O O . ASP A 1 117 ? -12.136 7.780 33.861 1.00 76.81 117 ASP A O 1
ATOM 922 N N . GLU A 1 118 ? -12.547 8.775 31.900 1.00 76.25 118 GLU A N 1
ATOM 923 C CA . GLU A 1 118 ? -13.796 8.052 31.655 1.00 76.25 118 GLU A CA 1
ATOM 924 C C . GLU A 1 118 ? -13.515 6.585 31.312 1.00 76.25 118 GLU A C 1
ATOM 926 O O . GLU A 1 118 ? -14.193 5.684 31.824 1.00 76.25 118 GLU A O 1
ATOM 931 N N . LEU A 1 119 ? -12.470 6.329 30.519 1.00 79.50 119 LEU A N 1
ATOM 932 C CA . LEU A 1 119 ? -12.032 4.983 30.156 1.00 79.50 119 LEU A CA 1
ATOM 933 C C . LEU A 1 119 ? -11.593 4.175 31.389 1.00 79.50 119 LEU A C 1
ATOM 935 O O . LEU A 1 119 ? -11.944 2.994 31.527 1.00 79.50 119 LEU A O 1
ATOM 939 N N . ASP A 1 120 ? -10.885 4.815 32.320 1.00 80.94 120 ASP A N 1
ATOM 940 C CA . ASP A 1 120 ? -10.468 4.194 33.576 1.00 80.94 120 ASP A CA 1
ATOM 941 C C . ASP A 1 120 ? -11.652 3.889 34.500 1.00 80.94 120 ASP A C 1
ATOM 943 O O . ASP A 1 120 ? -11.709 2.803 35.088 1.00 80.94 120 ASP A O 1
ATOM 947 N N . SER A 1 121 ? -12.661 4.764 34.557 1.00 79.81 121 SER A N 1
ATOM 948 C CA . SER A 1 121 ? -13.883 4.509 35.334 1.00 79.81 121 SER A CA 1
ATOM 949 C C . SER A 1 121 ? -14.645 3.261 34.849 1.00 79.81 121 SER A C 1
ATOM 951 O O . SER A 1 121 ? -15.146 2.456 35.647 1.00 79.81 121 SER A O 1
ATOM 953 N N . ILE A 1 122 ? -14.681 3.044 33.529 1.00 81.25 122 ILE A N 1
ATOM 954 C CA . ILE A 1 122 ? -15.301 1.870 32.906 1.00 81.25 122 ILE A CA 1
ATOM 955 C C . ILE A 1 122 ? -14.483 0.623 33.236 1.00 81.25 122 ILE A C 1
ATOM 957 O O . ILE A 1 122 ? -15.040 -0.380 33.698 1.00 81.25 122 ILE A O 1
ATOM 961 N N . ARG A 1 123 ? -13.157 0.686 33.057 1.00 79.38 123 ARG A N 1
ATOM 962 C CA . ARG A 1 123 ? -12.233 -0.405 33.392 1.00 79.38 123 ARG A CA 1
ATOM 963 C C . ARG A 1 123 ? -12.392 -0.839 34.848 1.00 79.38 123 ARG A C 1
ATOM 965 O O . ARG A 1 123 ? -12.493 -2.038 35.113 1.00 79.38 123 ARG A O 1
ATOM 972 N N . GLU A 1 124 ? -12.474 0.106 35.778 1.00 84.75 124 GLU A N 1
ATOM 973 C CA . GLU A 1 124 ? -12.629 -0.182 37.204 1.00 84.75 124 GLU A CA 1
ATOM 974 C C . GLU A 1 124 ? -13.958 -0.900 37.503 1.00 84.75 124 GLU A C 1
ATOM 976 O O . GLU A 1 124 ? -13.997 -1.883 38.252 1.00 84.75 124 GLU A O 1
ATOM 981 N N . LYS A 1 125 ? -15.056 -0.482 36.860 1.00 80.12 125 LYS A N 1
ATOM 982 C CA . LYS A 1 125 ? -16.370 -1.132 36.992 1.00 80.12 125 LYS A CA 1
ATOM 983 C C . LYS A 1 125 ? -16.332 -2.597 36.539 1.00 80.12 125 LYS A C 1
ATOM 985 O O . LYS A 1 125 ? -16.855 -3.463 37.245 1.00 80.12 125 LYS A O 1
ATOM 990 N N . TYR A 1 126 ? -15.678 -2.893 35.414 1.00 78.94 126 TYR A N 1
ATOM 991 C CA . TYR A 1 126 ? -15.519 -4.266 34.916 1.00 78.94 126 TYR A CA 1
ATOM 992 C C . TYR A 1 126 ? -14.579 -5.106 35.779 1.00 78.94 126 TYR A C 1
ATOM 994 O O . TYR A 1 126 ? -14.869 -6.275 36.034 1.00 78.94 126 TYR A O 1
ATOM 1002 N N . GLN A 1 127 ? -13.491 -4.524 36.287 1.00 84.69 127 GLN A N 1
ATOM 1003 C CA . GLN A 1 127 ? -12.595 -5.210 37.221 1.00 84.69 127 GLN A CA 1
ATOM 1004 C C . GLN A 1 127 ? -13.321 -5.613 38.505 1.00 84.69 127 GLN A C 1
ATOM 1006 O O . GLN A 1 127 ? -13.152 -6.738 38.973 1.00 84.69 127 GLN A O 1
ATOM 1011 N N . ARG A 1 128 ? -14.183 -4.741 39.043 1.00 82.81 128 ARG A N 1
ATOM 1012 C CA . ARG A 1 128 ? -15.023 -5.060 40.207 1.00 82.81 128 ARG A CA 1
ATOM 1013 C C . ARG A 1 128 ? -16.032 -6.167 39.902 1.00 82.81 128 ARG A C 1
ATOM 1015 O O . ARG A 1 128 ? -16.227 -7.040 40.743 1.00 82.81 128 ARG A O 1
ATOM 1022 N N . LEU A 1 129 ? -16.645 -6.164 38.716 1.00 79.44 129 LEU A N 1
ATOM 1023 C CA . LEU A 1 129 ? -17.544 -7.243 38.286 1.00 79.44 129 LEU A CA 1
ATOM 1024 C C . LEU A 1 129 ? -16.804 -8.585 38.187 1.00 79.44 129 LEU A C 1
ATOM 1026 O O . LEU A 1 129 ? -17.265 -9.588 38.721 1.00 79.44 129 LEU A O 1
ATOM 1030 N N . ALA A 1 130 ? -15.627 -8.589 37.557 1.00 78.19 130 ALA A N 1
ATOM 1031 C CA . ALA A 1 130 ? -14.801 -9.781 37.403 1.00 78.19 130 ALA A CA 1
ATOM 1032 C C . ALA A 1 130 ? -14.259 -10.296 38.746 1.00 78.19 130 ALA A C 1
ATOM 1034 O O . ALA A 1 130 ? -14.152 -11.504 38.938 1.00 78.19 130 ALA A O 1
ATOM 1035 N N . ALA A 1 131 ? -13.922 -9.399 39.679 1.00 82.50 131 ALA A N 1
ATOM 1036 C CA . ALA A 1 131 ? -13.525 -9.768 41.034 1.00 82.50 131 ALA A CA 1
ATOM 1037 C C . ALA A 1 131 ? -14.669 -10.473 41.775 1.00 82.50 131 ALA A C 1
ATOM 1039 O O . ALA A 1 131 ? -14.456 -11.555 42.312 1.00 82.50 131 ALA A O 1
ATOM 1040 N N . ARG A 1 132 ? -15.890 -9.923 41.707 1.00 78.81 132 ARG A N 1
ATOM 1041 C CA . ARG A 1 132 ? -17.090 -10.548 42.289 1.00 78.81 132 ARG A CA 1
ATOM 1042 C C . ARG A 1 132 ? -17.368 -11.926 41.692 1.00 78.81 132 ARG A C 1
ATOM 1044 O O . ARG A 1 132 ? -17.487 -12.879 42.445 1.00 78.81 132 ARG A O 1
ATOM 1051 N N . ALA A 1 133 ? -17.341 -12.059 40.365 1.00 72.56 133 ALA A N 1
ATOM 1052 C CA . ALA A 1 133 ? -17.529 -13.355 39.707 1.00 72.56 133 ALA A CA 1
ATOM 1053 C C . ALA A 1 133 ? -16.461 -14.389 40.125 1.00 72.56 133 ALA A C 1
ATOM 1055 O O . ALA A 1 133 ? -16.762 -15.559 40.342 1.00 72.56 133 ALA A O 1
ATOM 1056 N N . ARG A 1 134 ? -15.197 -13.971 40.293 1.00 77.44 134 ARG A N 1
ATOM 1057 C CA . ARG A 1 134 ? -14.123 -14.853 40.792 1.00 77.44 134 ARG A CA 1
ATOM 1058 C C . ARG A 1 134 ? -14.331 -15.270 42.246 1.00 77.44 134 ARG A C 1
ATOM 1060 O O . ARG A 1 134 ? -14.009 -16.408 42.586 1.00 77.44 134 ARG A O 1
ATOM 1067 N N . ASP A 1 135 ? -14.817 -14.368 43.090 1.00 79.25 135 ASP A N 1
ATOM 1068 C CA . ASP A 1 135 ? -15.110 -14.666 44.491 1.00 79.25 135 ASP A CA 1
ATOM 1069 C C . ASP A 1 135 ? -16.329 -15.591 44.624 1.00 79.25 135 ASP A C 1
ATOM 1071 O O . ASP A 1 135 ? -16.277 -16.540 45.405 1.00 79.25 135 ASP A O 1
ATOM 1075 N N . ASP A 1 136 ? -17.357 -15.407 43.795 1.00 71.69 136 ASP A N 1
ATOM 1076 C CA . ASP A 1 136 ? -18.536 -16.279 43.731 1.00 71.69 136 ASP A CA 1
ATOM 1077 C C . ASP A 1 136 ? -18.174 -17.694 43.233 1.00 71.69 136 ASP A C 1
ATOM 1079 O O . ASP A 1 136 ? -18.609 -18.696 43.811 1.00 71.69 136 ASP A O 1
ATOM 1083 N N . LEU A 1 137 ? -17.280 -17.799 42.240 1.00 68.69 137 LEU A N 1
ATOM 1084 C CA . LEU A 1 137 ? -16.716 -19.079 41.787 1.00 68.69 137 LEU A 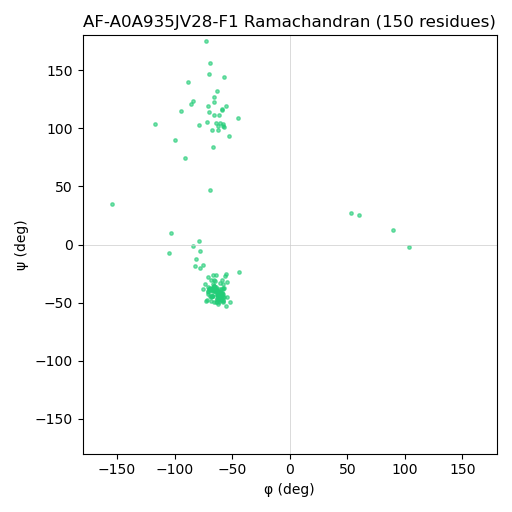CA 1
ATOM 1085 C C . LEU A 1 137 ? -15.883 -19.770 42.880 1.00 68.69 137 LEU A C 1
ATOM 1087 O O . LEU A 1 137 ? -15.952 -20.990 43.034 1.00 68.69 137 LEU A O 1
ATOM 1091 N N . ARG A 1 138 ? -15.102 -19.014 43.666 1.00 69.38 138 ARG A N 1
ATOM 1092 C CA . ARG A 1 138 ? -14.330 -19.547 44.809 1.00 69.38 138 ARG A CA 1
ATOM 1093 C C . ARG A 1 138 ? -15.223 -20.043 45.945 1.00 69.38 138 ARG A C 1
ATOM 1095 O O . ARG A 1 138 ? -14.804 -20.928 46.688 1.00 69.38 138 ARG A O 1
ATOM 1102 N N . GLN A 1 139 ? -16.429 -19.495 46.067 1.00 72.56 139 GLN A N 1
ATOM 1103 C CA . GLN A 1 139 ? -17.447 -19.925 47.027 1.00 72.56 139 GLN A CA 1
ATOM 1104 C C . GLN A 1 139 ? -18.284 -21.120 46.531 1.00 72.56 139 GLN A C 1
ATOM 1106 O O . GLN A 1 139 ? -19.108 -21.633 47.284 1.00 72.56 139 GLN A O 1
ATOM 1111 N N . GLY A 1 140 ? -18.035 -21.619 45.312 1.00 60.06 140 GLY A N 1
ATOM 1112 C CA . GLY A 1 140 ? -18.615 -22.865 44.800 1.00 60.06 140 GLY A CA 1
ATOM 1113 C C . GLY A 1 140 ? -19.950 -22.724 44.062 1.00 60.06 140 GLY A C 1
ATOM 1114 O O . GLY A 1 140 ? -20.576 -23.744 43.779 1.00 60.06 140 GLY A O 1
ATOM 1115 N N . ASN A 1 141 ? -20.382 -21.508 43.709 1.00 59.50 141 ASN A N 1
ATOM 1116 C CA . ASN A 1 141 ? -21.543 -21.314 42.838 1.00 59.50 141 ASN A CA 1
ATOM 1117 C C . ASN A 1 141 ? -21.123 -21.418 41.359 1.00 59.50 141 ASN A C 1
ATOM 1119 O O . ASN A 1 141 ? -20.233 -20.704 40.901 1.00 59.50 141 ASN A O 1
ATOM 1123 N N . LEU A 1 142 ? -21.752 -22.328 40.605 1.00 53.97 142 LEU A N 1
ATOM 1124 C CA . LEU A 1 142 ? -21.548 -22.489 39.161 1.00 53.97 142 LEU A CA 1
ATOM 1125 C C . LEU A 1 142 ? -22.184 -21.312 38.409 1.00 53.97 142 LEU A C 1
ATOM 1127 O O . LEU A 1 142 ? -23.400 -21.240 38.260 1.00 53.97 142 LEU A O 1
ATOM 1131 N N . ASP A 1 143 ? -21.339 -20.403 37.929 1.00 59.16 143 ASP A N 1
ATOM 1132 C CA . ASP A 1 143 ? -21.720 -19.207 37.179 1.00 59.16 143 ASP A CA 1
ATOM 1133 C C . ASP A 1 143 ? -21.734 -19.497 35.667 1.00 59.16 143 ASP A C 1
ATOM 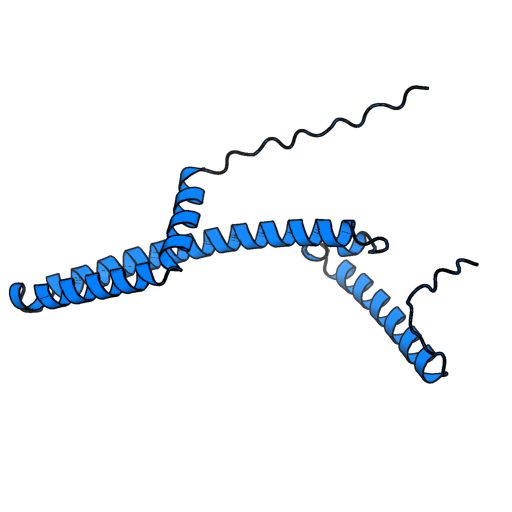1135 O O . ASP A 1 143 ? -20.826 -19.140 34.915 1.00 59.16 143 ASP A O 1
ATOM 1139 N N . THR A 1 144 ? -22.750 -20.223 35.200 1.00 55.38 144 THR A N 1
ATOM 1140 C CA . THR A 1 144 ? -23.125 -20.192 33.779 1.00 55.38 144 THR A CA 1
ATOM 1141 C C . THR A 1 144 ? -24.314 -19.260 33.624 1.00 55.38 144 THR A C 1
ATOM 1143 O O . THR A 1 144 ? -25.460 -19.693 33.695 1.00 55.38 144 THR A O 1
ATOM 1146 N N . GLY A 1 145 ? -24.041 -17.977 33.390 1.00 52.47 145 GLY A N 1
ATOM 1147 C CA . GLY A 1 145 ? -25.033 -16.948 33.066 1.00 52.47 145 GLY A CA 1
ATOM 1148 C C . GLY A 1 145 ? -25.676 -17.101 31.680 1.00 52.47 145 GLY A C 1
ATOM 1149 O O . GLY A 1 145 ? -25.763 -16.128 30.938 1.00 52.47 145 GLY A O 1
ATOM 1150 N N . SER A 1 146 ? -26.121 -18.303 31.302 1.00 48.03 146 SER A N 1
ATOM 1151 C CA . SER A 1 146 ? -27.161 -18.422 30.275 1.00 48.03 146 SER A CA 1
ATOM 1152 C C . SER A 1 146 ? -28.505 -18.302 30.987 1.00 48.03 146 SER A C 1
ATOM 1154 O O . SER A 1 146 ? -28.763 -19.112 31.877 1.00 48.03 146 SER A O 1
ATOM 1156 N N . PRO A 1 147 ? -29.359 -17.320 30.651 1.00 45.88 147 PRO A N 1
ATOM 1157 C CA . PRO A 1 147 ? -30.692 -17.261 31.221 1.00 45.88 147 PRO A CA 1
ATOM 1158 C C . PRO A 1 147 ? -31.442 -18.506 30.741 1.00 45.88 147 PRO A C 1
ATOM 1160 O O . PRO A 1 147 ? -31.830 -18.598 29.575 1.00 45.88 147 PRO A O 1
ATOM 1163 N N . THR A 1 148 ? -31.613 -19.492 31.623 1.00 43.31 148 THR A N 1
ATOM 1164 C CA . THR A 1 148 ? -32.633 -20.523 31.454 1.00 43.31 148 THR A CA 1
ATOM 1165 C C . THR A 1 148 ? -33.958 -19.790 31.367 1.00 43.31 148 THR A C 1
ATOM 1167 O O . THR A 1 148 ? -34.466 -19.250 32.347 1.00 43.31 148 THR A O 1
ATOM 1170 N N . THR A 1 149 ? -34.471 -19.694 30.147 1.00 50.06 149 THR A N 1
ATOM 1171 C CA . THR A 1 149 ? -35.852 -19.324 29.901 1.00 50.06 149 THR A CA 1
ATOM 1172 C C . THR A 1 149 ? -36.690 -20.475 30.427 1.00 50.06 149 THR A C 1
ATOM 1174 O O . THR A 1 149 ? -36.828 -21.508 29.778 1.00 50.06 149 THR A O 1
ATOM 1177 N N . ASP A 1 150 ? -37.198 -20.303 31.645 1.00 44.44 150 ASP A N 1
ATOM 1178 C CA . ASP A 1 150 ? -38.336 -21.066 32.134 1.00 44.44 150 ASP A CA 1
ATOM 1179 C C . ASP A 1 150 ? -39.506 -20.816 31.175 1.00 44.44 150 ASP A C 1
ATOM 1181 O O . ASP A 1 150 ? -40.162 -19.772 31.201 1.00 44.44 150 ASP A O 1
ATOM 1185 N N . LEU A 1 151 ? -39.751 -21.787 30.303 1.00 45.66 151 LEU A N 1
ATOM 1186 C CA . LEU A 1 151 ? -41.064 -22.048 29.743 1.00 45.66 151 LEU A CA 1
ATOM 1187 C C . LEU A 1 151 ? -41.450 -23.450 30.207 1.00 45.66 151 LEU A C 1
ATOM 1189 O O . LEU A 1 151 ? -40.890 -24.429 29.723 1.00 45.66 151 LEU A O 1
ATOM 1193 N N . THR A 1 152 ? -42.343 -23.455 31.202 1.00 44.97 152 THR A N 1
ATOM 1194 C CA . THR A 1 152 ? -43.341 -24.481 31.573 1.00 44.97 152 THR A CA 1
ATOM 1195 C C . THR A 1 152 ? -43.164 -25.892 31.025 1.00 44.97 152 THR A C 1
ATOM 1197 O O . THR A 1 152 ? -43.271 -26.048 29.787 1.00 44.97 152 THR A O 1
#

Organism: NCBI:txid2899244

Mean predicted aligned error: 16.78 Å

Sequence (152 aa):
MTFPNPSARSIRPTKSKSWFNRLAKWTARVAGRPSAFGLAVAVILVWICTGPFFGFGDTWQLVINTGTTIVTFLMVFLIQNTQNLDSEAMQVKLDELIRAVDGAHNVLLDLEQLEEDELDSIREKYQRLAARARDDLRQGNLDTGSPTTDLT

InterPro domains:
  IPR007251 Low affinity iron permease, Fet4 [PF04120] (20-138)